Protein 6AEP (pdb70)

B-factor: mean 38.59, std 8.54, range [22.47, 67.94]

Foldseek 3Di:
DDPDKDFQDQVDDADPCLQVVLVVVVFHAPDDQDPVLVRVLSVVRNVVGDIDGSSVSSNVSRVVLQVVCVVVVRHDDDD/DDFDKDFFDQVDDQDPVLQVVLVVVVFHDPDDQDPVLVNVLRVVRNVVRDIDGSSVSSNVSRVSVRVVVVPD

Solvent-accessible surface area: 8320 Å² total; per-residue (Å²): 118,60,127,41,127,16,46,6,61,44,78,2,117,28,54,122,76,13,57,147,39,0,57,150,69,61,4,77,16,157,70,86,32,20,87,32,9,34,11,1,10,2,4,83,18,52,52,68,41,113,73,44,70,32,89,67,0,3,45,44,0,0,118,12,4,73,80,15,7,78,107,66,58,22,69,9,95,172,109,169,58,121,36,134,30,48,10,76,103,80,1,119,24,35,120,59,9,73,147,24,0,64,128,60,62,4,86,13,170,114,81,31,69,86,111,40,14,58,10,3,10,42,12,21,79,58,72,44,110,69,44,75,18,87,71,0,2,46,35,0,0,48,17,6,37,20,28,58,47,6,126

Structure (mmCIF, N/CA/C/O backbone):
data_6AEP
#
_entry.id   6AEP
#
_cell.length_a   57.282
_cell.length_b   93.526
_cell.length_c   68.902
_cell.angle_alpha   90.00
_cell.angle_beta   90.00
_cell.angle_gamma   90.00
#
_symmetry.space_group_name_H-M   'C 2 2 21'
#
loop_
_entity.id
_entity.type
_entity.pdbx_description
1 polymer 'Primosomal protein 1'
2 water water
#
loop_
_atom_site.group_PDB
_atom_site.id
_atom_site.type_symbol
_atom_site.label_atom_id
_atom_site.label_alt_id
_atom_site.label_comp_id
_atom_site.label_asym_id
_atom_site.label_entity_id
_atom_site.label_seq_id
_atom_site.pdbx_PDB_ins_code
_atom_site.Cartn_x
_atom_site.Cartn_y
_atom_site.Cartn_z
_atom_site.occupancy
_atom_site.B_iso_or_equiv
_atom_site.auth_seq_id
_atom_site.auth_comp_id
_atom_site.auth_asym_id
_atom_site.auth_atom_id
_atom_site.pdbx_PDB_model_num
ATOM 1 N N . ILE A 1 1 ? -12.976 -8.677 -13.361 1.00 46.65 84 ILE A N 1
ATOM 2 C CA . ILE A 1 1 ? -14.311 -8.762 -12.781 1.00 43.02 84 ILE A CA 1
ATOM 3 C C . ILE A 1 1 ? -15.240 -7.779 -13.472 1.00 44.36 84 ILE A C 1
ATOM 4 O O . ILE A 1 1 ? -14.913 -6.596 -13.586 1.00 44.99 84 ILE A O 1
ATOM 9 N N . PRO A 1 2 ? -16.399 -8.252 -13.927 1.00 42.35 85 PRO A N 1
ATOM 10 C CA . PRO A 1 2 ? -17.324 -7.366 -14.649 1.00 47.53 85 PRO A CA 1
ATOM 11 C C . PRO A 1 2 ? -17.936 -6.300 -13.747 1.00 42.09 85 PRO A C 1
ATOM 12 O O . PRO A 1 2 ? -18.054 -6.457 -12.530 1.00 41.26 85 PRO A O 1
ATOM 16 N N . CYS A 1 3 ? -18.343 -5.193 -14.375 1.00 40.69 86 CYS A N 1
ATOM 17 C CA . CYS A 1 3 ? -19.048 -4.146 -13.652 1.00 42.14 86 CYS A CA 1
ATOM 18 C C . CYS A 1 3 ? -20.517 -4.530 -13.469 1.00 37.69 86 CYS A C 1
ATOM 19 O O . CYS A 1 3 ? -21.066 -5.342 -14.215 1.00 44.03 86 CYS A O 1
ATOM 22 N N . GLY A 1 4 ? -21.155 -3.933 -12.462 1.00 42.30 87 GLY A N 1
ATOM 23 C CA . GLY A 1 4 ? -22.579 -4.179 -12.253 1.00 43.58 87 GLY A CA 1
ATOM 24 C C . GLY A 1 4 ? -22.910 -5.633 -11.913 1.00 49.14 87 GLY A C 1
ATOM 25 O O . GLY A 1 4 ? -22.105 -6.377 -11.340 1.00 47.36 87 GLY A O 1
ATOM 26 N N . LYS A 1 5 ? -24.136 -6.030 -12.260 1.00 46.40 88 LYS A N 1
ATOM 27 C CA . LYS A 1 5 ? -24.564 -7.408 -12.061 1.00 45.29 88 LYS A CA 1
ATOM 28 C C . LYS A 1 5 ? -24.103 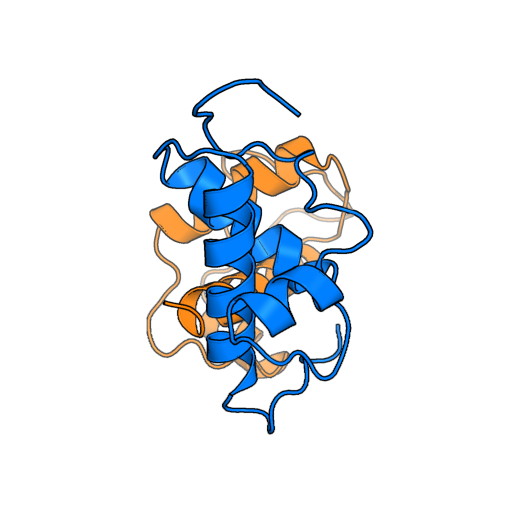-8.274 -13.227 1.00 43.39 88 LYS A C 1
ATOM 29 O O . LYS A 1 5 ? -24.205 -7.879 -14.394 1.00 43.00 88 LYS A O 1
ATOM 35 N N . PHE A 1 6 ? -23.591 -9.466 -12.911 1.00 42.59 89 PHE A N 1
ATOM 36 C CA . PHE A 1 6 ? -23.129 -10.374 -13.950 1.00 37.85 89 PHE A CA 1
ATOM 37 C C . PHE A 1 6 ? -23.446 -11.811 -13.563 1.00 34.91 89 PHE A C 1
ATOM 38 O O . PHE A 1 6 ? -23.554 -12.145 -12.379 1.00 37.18 89 PHE A O 1
ATOM 46 N N . ALA A 1 7 ? -23.601 -12.653 -14.582 1.00 37.05 90 ALA A N 1
ATOM 47 C CA . ALA A 1 7 ? -23.781 -14.085 -14.376 1.00 36.48 90 ALA A CA 1
ATOM 48 C C . ALA A 1 7 ? -22.454 -14.749 -14.023 1.00 32.74 90 ALA A C 1
ATOM 49 O O . ALA A 1 7 ? -21.388 -14.369 -14.519 1.00 35.59 90 ALA A O 1
ATOM 51 N N . MET A 1 8 ? -22.532 -15.765 -13.166 1.00 36.52 91 MET A N 1
ATOM 52 C CA . MET A 1 8 ? -21.336 -16.481 -12.743 1.00 34.95 91 MET A CA 1
ATOM 53 C C . MET A 1 8 ? -20.655 -17.131 -13.942 1.00 33.90 91 MET A C 1
ATOM 54 O O . MET A 1 8 ? -21.317 -17.653 -14.843 1.00 35.93 91 MET A O 1
ATOM 59 N N . TYR A 1 9 ? -19.326 -17.100 -13.953 1.00 32.23 92 TYR A N 1
ATOM 60 C CA . TYR A 1 9 ? -18.535 -17.622 -15.064 1.00 31.40 92 TYR A CA 1
ATOM 61 C C . TYR A 1 9 ? -17.343 -18.393 -14.509 1.00 34.78 92 TYR A C 1
ATOM 62 O O . TYR A 1 9 ? -16.906 -18.137 -13.376 1.00 33.56 92 TYR A O 1
ATOM 71 N N . PRO A 1 10 ? -16.812 -19.356 -15.275 1.00 33.44 93 PRO A N 1
ATOM 72 C CA . PRO A 1 10 ? -15.840 -20.305 -14.700 1.00 29.38 93 PRO A CA 1
ATOM 73 C C . PRO A 1 10 ? -14.572 -19.669 -14.160 1.00 36.47 93 PRO A C 1
ATOM 74 O O . PRO A 1 10 ? -13.995 -20.197 -13.202 1.00 34.04 93 PRO A O 1
ATOM 78 N N . ALA A 1 11 ? -14.115 -18.551 -14.724 1.00 35.69 94 ALA A N 1
ATOM 79 C CA . ALA A 1 11 ? -12.873 -17.948 -14.248 1.00 37.68 94 ALA A CA 1
ATOM 80 C C . ALA A 1 11 ? -13.060 -17.037 -13.035 1.00 39.41 94 ALA A C 1
ATOM 81 O O . ALA A 1 11 ? -12.069 -16.473 -12.555 1.00 36.25 94 ALA A O 1
ATOM 83 N N . TRP A 1 12 ? -14.284 -16.888 -12.524 1.00 34.35 95 TRP A N 1
ATOM 84 C CA . TRP A 1 12 ? -14.546 -15.936 -11.452 1.00 32.16 95 TRP A CA 1
ATOM 85 C C . TRP A 1 12 ? -13.815 -16.342 -10.180 1.00 35.82 95 TRP A C 1
ATOM 86 O O . TRP A 1 12 ? -13.668 -17.525 -9.871 1.00 29.68 95 TRP A O 1
ATOM 97 N N . GLN A 1 13 ? -13.369 -15.342 -9.424 1.00 34.32 96 GLN A N 1
ATOM 98 C CA . GLN A 1 13 ? -12.718 -15.611 -8.164 1.00 31.25 96 GLN A CA 1
ATOM 99 C C . GLN A 1 13 ? -13.142 -14.524 -7.199 1.00 36.22 96 GLN A C 1
ATOM 100 O O . GLN A 1 13 ? -13.280 -13.355 -7.601 1.00 33.85 96 GLN A O 1
ATOM 106 N N . PRO A 1 14 ? -13.351 -14.854 -5.932 1.00 31.50 97 PRO A N 1
ATOM 107 C CA . PRO A 1 14 ? -13.530 -13.808 -4.923 1.00 32.17 97 PRO A CA 1
ATOM 108 C C . PRO A 1 14 ? -12.251 -12.991 -4.758 1.00 35.69 97 PRO A C 1
ATOM 109 O O . PRO A 1 14 ? -11.198 -13.306 -5.316 1.00 32.87 97 PRO A O 1
ATOM 113 N N . ASP A 1 15 ? -12.359 -11.909 -3.984 1.00 34.43 98 ASP A N 1
ATOM 114 C CA . ASP A 1 15 ? -11.222 -11.028 -3.752 1.00 38.14 98 ASP A CA 1
ATOM 115 C C . ASP A 1 15 ? -10.150 -11.708 -2.902 1.00 41.24 98 ASP A C 1
ATOM 116 O O . ASP A 1 15 ? -10.423 -12.622 -2.114 1.00 33.57 98 ASP A O 1
ATOM 121 N N . ALA A 1 16 ? -8.917 -11.204 -3.030 1.00 37.45 99 ALA A N 1
ATOM 122 C CA . ALA A 1 16 ? -7.806 -11.757 -2.257 1.00 42.51 99 ALA A CA 1
ATOM 123 C C . ALA A 1 16 ? -8.050 -11.668 -0.751 1.00 41.84 99 ALA A C 1
ATOM 124 O O . ALA A 1 16 ? -7.543 -12.504 0.009 1.00 40.97 99 ALA A O 1
ATOM 126 N N . ASP A 1 17 ? -8.821 -10.679 -0.295 1.00 40.53 100 ASP A N 1
ATOM 127 C CA . ASP A 1 17 ? -9.106 -10.526 1.128 1.00 38.65 100 ASP A CA 1
ATOM 128 C C . ASP A 1 17 ? -10.455 -11.123 1.515 1.00 37.94 100 ASP A C 1
ATOM 129 O O . ASP A 1 17 ? -11.062 -10.697 2.502 1.00 37.81 100 ASP A O 1
ATOM 134 N N . PHE A 1 18 ? -10.914 -12.131 0.768 1.00 36.67 101 PHE A N 1
ATOM 135 C CA . PHE A 1 18 ? -12.267 -12.650 0.940 1.00 34.01 101 PHE A CA 1
ATOM 136 C C . PHE A 1 18 ? -12.532 -13.073 2.381 1.00 32.99 101 PHE A C 1
ATOM 137 O O . PHE A 1 18 ? -13.592 -12.773 2.941 1.00 34.55 101 PHE A O 1
ATOM 145 N N . GLN A 1 19 ? -11.581 -13.768 3.005 1.00 29.41 102 GLN A N 1
ATOM 146 C CA . GLN A 1 19 ? -11.838 -14.295 4.345 1.00 32.46 102 GLN A CA 1
ATOM 147 C C . GLN A 1 19 ? -12.114 -13.172 5.352 1.00 33.85 102 GLN A C 1
ATOM 148 O O . GLN A 1 19 ? -12.990 -13.298 6.216 1.00 34.26 102 GLN A O 1
ATOM 154 N N . ARG A 1 20 ? -11.392 -12.066 5.245 1.00 34.91 103 ARG A N 1
ATOM 155 C CA . ARG A 1 20 ? -11.687 -10.884 6.052 1.00 38.82 103 ARG A CA 1
ATOM 156 C C . ARG A 1 20 ? -13.083 -10.338 5.844 1.00 35.16 103 ARG A C 1
ATOM 157 O O . ARG A 1 20 ? -13.829 -10.044 6.789 1.00 35.95 103 ARG A O 1
ATOM 165 N N . GLN A 1 21 ? -13.373 -10.105 4.568 1.00 35.44 104 GLN A N 1
ATOM 166 C CA . GLN A 1 21 ? -14.662 -9.557 4.184 1.00 40.47 104 GLN A CA 1
ATOM 167 C C . GLN A 1 21 ? -15.786 -10.446 4.678 1.00 35.45 104 GLN A C 1
ATOM 168 O O . GLN A 1 21 ? -16.779 -9.963 5.236 1.00 38.17 104 GLN A O 1
ATOM 174 N N . ALA A 1 22 ? -15.621 -11.760 4.517 1.00 32.95 105 ALA A N 1
ATOM 175 C CA . ALA A 1 22 ? -16.626 -12.707 4.981 1.00 32.08 105 ALA A CA 1
ATOM 176 C C . ALA A 1 22 ? -16.859 -12.571 6.478 1.00 35.90 105 ALA A C 1
ATOM 177 O O . ALA A 1 22 ? -18.004 -12.610 6.948 1.00 34.64 105 ALA A O 1
ATOM 179 N N . ALA A 1 23 ? -15.784 -12.414 7.247 1.00 31.71 106 ALA A N 1
ATOM 180 C CA . ALA A 1 23 ? -15.948 -12.233 8.681 1.00 32.19 106 ALA A CA 1
ATOM 181 C C . ALA A 1 23 ? -16.730 -10.963 8.988 1.00 35.35 106 ALA A C 1
ATOM 182 O O . ALA A 1 23 ? -17.558 -10.947 9.904 1.00 34.43 106 ALA A O 1
ATOM 184 N N . LEU A 1 24 ? -16.518 -9.902 8.210 1.00 36.34 107 LEU A N 1
ATOM 185 C CA . LEU A 1 24 ? -17.247 -8.668 8.483 1.00 40.16 107 LEU A CA 1
ATOM 186 C C . LEU A 1 24 ? -18.694 -8.740 8.011 1.00 42.68 107 LEU A C 1
ATOM 187 O O . LEU A 1 24 ? -19.533 -7.981 8.509 1.00 46.56 107 LEU A O 1
ATOM 192 N N . TRP A 1 25 ? -19.012 -9.662 7.103 1.00 39.00 108 TRP A N 1
ATOM 193 C CA . TRP A 1 25 ? -20.391 -10.040 6.814 1.00 40.22 108 TRP A CA 1
ATOM 194 C C . TRP A 1 25 ? -20.951 -11.044 7.824 1.00 44.49 108 TRP A C 1
ATOM 195 O O . TRP A 1 25 ? -22.056 -11.561 7.623 1.00 47.13 108 TRP A O 1
ATOM 206 N N . GLY A 1 26 ? -20.210 -11.347 8.890 1.00 40.24 109 GLY A N 1
ATOM 207 C CA . GLY A 1 26 ? -20.678 -12.267 9.907 1.00 40.38 109 GLY A CA 1
ATOM 208 C C . GLY A 1 26 ? -20.424 -13.735 9.648 1.00 38.17 109 GLY A C 1
ATOM 209 O O . GLY A 1 26 ? -21.054 -14.575 10.300 1.00 42.49 109 GLY A O 1
ATOM 210 N N . VAL A 1 27 ? -19.531 -14.084 8.721 1.00 37.13 110 VAL A N 1
ATOM 211 C CA . VAL A 1 27 ? -19.244 -15.476 8.401 1.00 35.20 110 VAL A CA 1
ATOM 212 C C . VAL A 1 27 ? -17.806 -15.789 8.799 1.00 31.09 110 VAL A C 1
ATOM 213 O O . VAL A 1 27 ? -16.855 -15.344 8.143 1.00 31.91 110 VAL A O 1
ATOM 217 N N . ALA A 1 28 ? -17.640 -16.556 9.875 1.00 33.71 111 ALA A N 1
ATOM 218 C CA . ALA A 1 28 ? -16.332 -17.098 10.202 1.00 29.81 111 ALA A CA 1
ATOM 219 C C . ALA A 1 28 ? -15.976 -18.230 9.253 1.00 34.77 111 ALA A C 1
ATOM 220 O O . ALA A 1 28 ? -16.830 -19.032 8.869 1.00 34.21 111 ALA A O 1
ATOM 222 N N . LEU A 1 29 ? -14.700 -18.301 8.889 1.00 31.33 112 LEU A N 1
ATOM 223 C CA . LEU A 1 29 ? -14.178 -19.369 8.043 1.00 33.18 112 LEU A CA 1
ATOM 224 C C . LEU A 1 29 ? -12.888 -19.853 8.680 1.00 33.46 112 LEU A C 1
ATOM 225 O O . LEU A 1 29 ? -11.912 -19.097 8.750 1.00 31.90 112 LEU A O 1
ATOM 230 N N . ARG A 1 30 ? -12.886 -21.101 9.160 1.00 30.12 113 ARG A N 1
ATOM 231 C CA . ARG A 1 30 ? -11.710 -21.615 9.857 1.00 31.00 113 ARG A CA 1
ATOM 232 C C . ARG A 1 30 ? -10.517 -21.750 8.924 1.00 33.41 113 ARG A C 1
ATOM 233 O O . ARG A 1 30 ? -9.371 -21.613 9.365 1.00 31.72 113 ARG A O 1
ATOM 241 N N . GLU A 1 31 ? -10.768 -21.997 7.644 1.00 32.20 114 GLU A N 1
ATOM 242 C CA . GLU A 1 31 ? -9.760 -22.174 6.612 1.00 31.41 114 GLU A CA 1
ATOM 243 C C . GLU A 1 31 ? -10.225 -21.436 5.369 1.00 32.35 114 GLU A C 1
ATOM 244 O O . GLU A 1 31 ? -11.425 -21.199 5.200 1.00 31.33 114 GLU A O 1
ATOM 250 N N . PRO A 1 32 ? -9.301 -21.057 4.485 1.00 34.10 115 PRO A N 1
ATOM 251 C CA . PRO A 1 32 ? -9.701 -20.451 3.205 1.00 32.94 115 PRO A CA 1
ATOM 252 C C . PRO A 1 32 ? -10.596 -21.375 2.395 1.00 31.63 115 PRO A C 1
ATOM 253 O O . PRO A 1 32 ? -10.537 -22.598 2.516 1.00 31.49 115 PRO A O 1
ATOM 257 N N . VAL A 1 33 ? -11.428 -20.770 1.545 1.00 32.83 116 VAL A N 1
ATOM 258 C CA . VAL A 1 33 ? -12.239 -21.552 0.620 1.00 27.97 116 VAL A CA 1
ATOM 259 C C . VAL A 1 33 ? -11.329 -22.468 -0.176 1.00 30.47 116 VAL A C 1
ATOM 260 O O . VAL A 1 33 ? -10.261 -22.047 -0.631 1.00 31.90 116 VAL A O 1
ATOM 264 N N . THR A 1 34 ? -11.727 -23.733 -0.328 1.00 28.14 117 THR A N 1
ATOM 265 C CA . THR A 1 34 ? -10.899 -24.645 -1.099 1.00 29.18 117 THR A CA 1
ATOM 266 C C . THR A 1 34 ? -11.210 -24.519 -2.587 1.00 29.55 117 THR A C 1
ATOM 267 O O . THR A 1 34 ? -12.233 -23.964 -2.992 1.00 29.97 117 THR A O 1
ATOM 271 N N . ALA A 1 35 ? -10.333 -25.099 -3.410 1.00 33.52 118 ALA A N 1
ATOM 272 C CA . ALA A 1 35 ? -10.587 -25.101 -4.847 1.00 34.87 118 ALA A CA 1
ATOM 273 C C . ALA A 1 35 ? -11.827 -25.924 -5.186 1.00 33.95 118 ALA A C 1
ATOM 274 O O . ALA A 1 35 ? -12.603 -25.546 -6.071 1.00 32.12 118 ALA A O 1
ATOM 276 N N . GLU A 1 36 ? -12.035 -27.049 -4.486 1.00 29.53 119 GLU A N 1
ATOM 277 C CA . GLU A 1 36 ? -13.249 -27.842 -4.684 1.00 30.09 119 GLU A CA 1
ATOM 278 C C . GLU A 1 36 ? -14.502 -27.052 -4.333 1.00 29.55 119 GLU A C 1
ATOM 279 O O . GLU A 1 36 ? -15.527 -27.163 -5.016 1.00 28.88 119 GLU A O 1
ATOM 285 N N . GLU A 1 37 ? -14.461 -26.308 -3.225 1.00 28.50 120 GLU A N 1
ATOM 286 C CA . GLU A 1 37 ? -15.630 -25.542 -2.811 1.00 26.89 120 GLU A CA 1
ATOM 287 C C . GLU A 1 37 ? -15.947 -24.434 -3.807 1.00 27.56 120 GLU A C 1
ATOM 288 O O . GLU A 1 37 ? -17.112 -24.216 -4.149 1.00 28.63 120 GLU A O 1
ATOM 294 N N . LEU A 1 38 ? -14.926 -23.704 -4.255 1.00 27.61 121 LEU A N 1
ATOM 295 C CA . LEU A 1 38 ? -15.150 -22.663 -5.259 1.00 27.54 121 LEU A CA 1
ATOM 296 C C . LEU A 1 38 ? -15.731 -23.244 -6.545 1.00 27.12 121 LEU A C 1
ATOM 297 O O . LEU A 1 38 ? -16.667 -22.678 -7.121 1.00 28.39 121 LEU A O 1
ATOM 302 N N . ALA A 1 39 ? -15.201 -24.382 -7.010 1.00 26.81 122 ALA A N 1
ATOM 303 C CA . ALA A 1 39 ? -15.669 -24.952 -8.270 1.00 26.61 122 ALA A CA 1
ATOM 304 C C . ALA A 1 39 ? -17.106 -25.445 -8.165 1.00 26.58 122 ALA A C 1
ATOM 305 O O . ALA A 1 39 ? -17.865 -25.379 -9.139 1.00 23.60 122 ALA A O 1
ATOM 307 N N . ALA A 1 40 ? -17.495 -25.984 -7.006 1.00 25.44 123 ALA A N 1
ATOM 308 C CA . ALA A 1 40 ? -18.875 -26.430 -6.860 1.00 25.14 123 ALA A CA 1
ATOM 309 C C . ALA A 1 40 ? -19.820 -25.240 -6.887 1.00 29.09 123 ALA A C 1
ATOM 310 O O . ALA A 1 40 ? -20.881 -25.290 -7.522 1.00 28.48 123 ALA A O 1
ATOM 312 N N . PHE A 1 41 ? -19.442 -24.164 -6.191 1.00 28.15 124 PHE A N 1
ATOM 313 C CA . PHE A 1 41 ? -20.226 -22.932 -6.173 1.00 26.74 124 PHE A CA 1
ATOM 314 C C . PHE A 1 41 ? -20.376 -22.341 -7.571 1.00 28.05 124 PHE A C 1
ATOM 315 O O . PHE A 1 41 ? -21.485 -21.999 -7.994 1.00 28.41 124 PHE A O 1
ATOM 323 N N . ILE A 1 42 ? -19.261 -22.185 -8.287 1.00 27.24 125 ILE A N 1
ATOM 324 C CA . ILE A 1 42 ? -19.293 -21.580 -9.619 1.00 28.45 125 ILE A CA 1
ATOM 325 C C . ILE A 1 42 ? -20.106 -22.441 -10.575 1.00 30.11 125 ILE A C 1
ATOM 326 O O . ILE A 1 42 ? -20.947 -21.939 -11.331 1.00 30.37 125 ILE A O 1
ATOM 331 N N . ALA A 1 43 ? -19.849 -23.754 -10.576 1.00 28.91 126 ALA A N 1
ATOM 332 C CA . ALA A 1 43 ? -20.599 -24.642 -11.462 1.00 26.07 126 ALA A CA 1
ATOM 333 C C . ALA A 1 43 ? -22.095 -24.500 -11.220 1.00 31.85 126 ALA A C 1
ATOM 334 O O . ALA A 1 43 ? -22.884 -24.386 -12.167 1.00 30.08 126 ALA A O 1
ATOM 336 N N . TYR A 1 44 ? -22.498 -24.496 -9.946 1.00 29.19 127 TYR A N 1
ATOM 337 C CA . TYR A 1 44 ? -23.914 -24.399 -9.605 1.00 30.90 127 TYR A CA 1
ATOM 338 C C . TYR A 1 44 ? -24.511 -23.081 -10.090 1.00 34.16 127 TYR A C 1
ATOM 339 O O . TYR A 1 44 ? -25.572 -23.064 -10.729 1.00 33.28 127 TYR A O 1
ATOM 348 N N . TRP A 1 45 ? -23.847 -21.959 -9.789 1.00 31.64 128 TRP A N 1
ATOM 349 C CA . TRP A 1 45 ? -24.430 -20.664 -10.138 1.00 34.31 128 TRP A CA 1
ATOM 350 C C . TRP A 1 45 ? -24.224 -20.305 -11.604 1.00 36.29 128 TRP A C 1
ATOM 351 O O . TRP A 1 45 ? -25.040 -19.562 -12.169 1.00 41.41 128 TRP A O 1
ATOM 362 N N . GLN A 1 46 ? -23.158 -20.796 -12.245 1.00 34.45 129 GLN A N 1
ATOM 363 C CA . GLN A 1 46 ? -23.034 -20.576 -13.686 1.00 33.86 129 GLN A CA 1
ATOM 364 C C . GLN A 1 46 ? -24.203 -21.211 -14.423 1.00 38.78 129 GLN A C 1
ATOM 365 O O . GLN A 1 46 ? -24.653 -20.689 -15.450 1.00 34.52 129 GLN A O 1
ATOM 371 N N . ALA A 1 47 ? -24.730 -22.317 -13.889 1.00 35.56 130 ALA A N 1
ATOM 372 C CA . ALA A 1 47 ? -25.884 -22.989 -14.477 1.00 38.78 130 ALA A CA 1
ATOM 373 C C . ALA A 1 47 ? -27.196 -22.357 -14.040 1.00 42.04 130 ALA A C 1
ATOM 374 O O . ALA A 1 47 ? -28.177 -22.398 -14.788 1.00 42.98 130 ALA A O 1
ATOM 376 N N . GLU A 1 48 ? -27.240 -21.774 -12.841 1.00 38.78 131 GLU A N 1
ATOM 377 C CA . GLU A 1 48 ? -28.466 -21.122 -12.397 1.00 44.47 131 GLU A CA 1
ATOM 378 C C . GLU A 1 48 ? -28.773 -19.886 -13.233 1.00 43.48 131 GLU A C 1
ATOM 379 O O . GLU A 1 48 ? -29.944 -19.545 -13.428 1.00 50.49 131 GLU A O 1
ATOM 385 N N . GLY A 1 49 ? -27.745 -19.213 -13.743 1.00 40.84 132 GLY A N 1
ATOM 386 C CA . GLY A 1 49 ? -27.930 -18.099 -14.647 1.00 41.86 132 GLY A CA 1
ATOM 387 C C . GLY A 1 49 ? -28.264 -16.764 -14.007 1.00 43.48 132 GLY A C 1
ATOM 388 O O . GLY A 1 49 ? -28.167 -15.734 -14.687 1.00 43.83 132 GLY A O 1
ATOM 389 N N . LYS A 1 50 ? -28.661 -16.737 -12.733 1.00 47.60 133 LYS A N 1
ATOM 390 C CA . LYS A 1 50 ? -29.000 -15.472 -12.090 1.00 45.13 133 LYS A CA 1
ATOM 391 C C . LYS A 1 50 ? -27.787 -14.549 -12.059 1.00 44.40 133 LYS A C 1
ATOM 392 O O . LYS A 1 50 ? -26.638 -14.990 -12.118 1.00 38.95 133 LYS A O 1
ATOM 398 N N . VAL A 1 51 ? -28.043 -13.247 -11.993 1.00 42.51 134 VAL A N 1
ATOM 399 C CA . VAL A 1 51 ? -26.970 -12.261 -11.991 1.00 43.09 134 VAL A CA 1
ATOM 400 C C . VAL A 1 51 ? -26.959 -11.541 -10.650 1.00 41.83 134 VAL A C 1
ATOM 401 O O . VAL A 1 51 ? -28.009 -11.322 -10.034 1.00 40.63 134 VAL A O 1
ATOM 405 N N . PHE A 1 52 ? -25.757 -11.208 -10.188 1.00 40.80 135 PHE A N 1
ATOM 406 C CA . PHE A 1 52 ? -25.551 -10.490 -8.940 1.00 39.24 135 PHE A CA 1
ATOM 407 C C . PHE A 1 52 ? -24.323 -9.616 -9.101 1.00 42.38 135 PHE A C 1
ATOM 408 O O . PHE A 1 52 ? -23.490 -9.842 -9.985 1.00 35.46 135 PHE A O 1
ATOM 416 N N . HIS A 1 53 ? -24.217 -8.606 -8.236 1.00 44.67 136 HIS A N 1
ATOM 417 C CA . HIS A 1 53 ? -22.975 -7.861 -8.149 1.00 42.81 136 HIS A CA 1
ATOM 418 C C . HIS A 1 53 ? -21.893 -8.744 -7.533 1.00 38.33 136 HIS A C 1
ATOM 419 O O . HIS A 1 53 ? -22.179 -9.728 -6.853 1.00 35.14 136 HIS A O 1
ATOM 426 N N . HIS A 1 54 ? -20.637 -8.368 -7.781 1.00 39.87 137 HIS A N 1
ATOM 427 C CA . HIS A 1 54 ? -19.497 -9.101 -7.235 1.00 36.80 137 HIS A CA 1
ATOM 428 C C . HIS A 1 54 ? -19.588 -9.244 -5.719 1.00 38.52 137 HIS A C 1
ATOM 429 O O . HIS A 1 54 ? -19.320 -10.324 -5.174 1.00 34.20 137 HIS A O 1
ATOM 436 N N . ILE A 1 55 ? -19.997 -8.180 -5.022 1.00 35.13 138 ILE A N 1
ATOM 437 C CA . ILE A 1 55 ? -20.099 -8.246 -3.567 1.00 36.21 138 ILE A CA 1
ATOM 438 C C . ILE A 1 55 ? -21.135 -9.283 -3.157 1.00 34.91 138 ILE A C 1
ATOM 439 O O . ILE A 1 55 ? -20.928 -10.051 -2.209 1.00 36.40 138 ILE A O 1
ATOM 444 N N . GLN A 1 56 ? -22.246 -9.353 -3.893 1.00 36.32 139 GLN A N 1
ATOM 445 C CA . GLN A 1 56 ? -23.294 -10.309 -3.566 1.00 37.45 139 GLN A CA 1
ATOM 446 C C . GLN A 1 56 ? -22.867 -11.735 -3.907 1.00 36.37 139 GLN A C 1
ATOM 447 O O . GLN A 1 56 ? -23.199 -12.671 -3.175 1.00 36.33 139 GLN A O 1
ATOM 453 N N . TRP A 1 57 ? -22.133 -11.927 -5.007 1.00 35.12 140 TRP A N 1
ATOM 454 C CA . TRP A 1 57 ? -21.545 -13.243 -5.256 1.00 32.33 140 TRP A CA 1
ATOM 455 C C . TRP A 1 57 ? -20.658 -13.663 -4.088 1.00 35.32 140 TRP A C 1
ATOM 456 O O . TRP A 1 57 ? -20.718 -14.809 -3.627 1.00 35.91 140 TRP A O 1
ATOM 467 N N . GLN A 1 58 ? -19.828 -12.736 -3.592 1.00 31.84 141 GLN A N 1
ATOM 468 C CA . GLN A 1 58 ? -18.923 -13.067 -2.494 1.00 35.52 141 GLN A CA 1
ATOM 469 C C . GLN A 1 58 ? -19.693 -13.383 -1.219 1.00 32.47 141 GLN A C 1
ATOM 470 O O . GLN A 1 58 ? -19.359 -14.339 -0.513 1.00 34.24 141 GLN A O 1
ATOM 476 N N . GLN A 1 59 ? -20.731 -12.601 -0.913 1.00 33.51 142 GLN A N 1
ATOM 477 C CA . GLN A 1 59 ? -21.566 -12.895 0.247 1.00 36.52 142 GLN A CA 1
ATOM 478 C C . GLN A 1 59 ? -22.239 -14.254 0.121 1.00 37.57 142 GLN A C 1
ATOM 479 O O . GLN A 1 59 ? -22.365 -14.988 1.109 1.00 35.94 142 GLN A O 1
ATOM 485 N N . LYS A 1 60 ? -22.694 -14.601 -1.083 1.00 34.52 143 LYS A N 1
ATOM 486 C CA . LYS A 1 60 ? -23.301 -15.914 -1.278 1.00 33.69 143 LYS A CA 1
ATOM 487 C C . LYS A 1 60 ? -22.276 -17.028 -1.093 1.00 31.64 143 LYS A C 1
ATOM 488 O O . LYS A 1 60 ? -22.568 -18.053 -0.467 1.00 31.07 143 LYS A O 1
ATOM 494 N N . LEU A 1 61 ? -21.071 -16.849 -1.636 1.00 34.04 144 LEU A N 1
ATOM 495 C CA . LEU A 1 61 ? -20.028 -17.852 -1.454 1.00 29.98 144 LEU A CA 1
ATOM 496 C C . LEU A 1 61 ? -19.720 -18.054 0.018 1.00 31.97 144 LEU A C 1
ATOM 497 O O . LE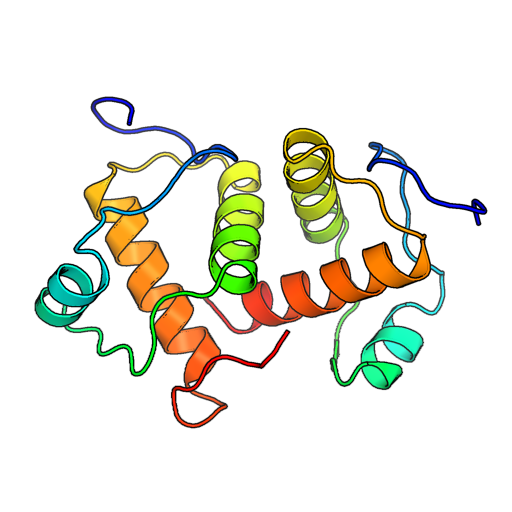U A 1 61 ? -19.594 -19.191 0.489 1.00 32.00 144 LEU A O 1
ATOM 502 N N . ALA A 1 62 ? -19.599 -16.956 0.761 1.00 30.77 145 ALA A N 1
ATOM 503 C CA . ALA A 1 62 ? -19.301 -17.048 2.185 1.00 29.14 145 ALA A CA 1
ATOM 504 C C . ALA A 1 62 ? -20.345 -17.877 2.916 1.00 30.77 145 ALA A C 1
ATOM 505 O O . ALA A 1 62 ? -20.012 -18.813 3.656 1.00 32.53 145 ALA A O 1
ATOM 507 N N . ARG A 1 63 ? -21.624 -17.554 2.726 1.00 34.32 146 ARG A N 1
ATOM 508 C CA . ARG A 1 63 ? -22.639 -18.281 3.477 1.00 35.52 146 ARG A CA 1
ATOM 509 C C . ARG A 1 63 ? -22.823 -19.693 2.949 1.00 37.66 146 ARG A C 1
ATOM 510 O O . ARG A 1 63 ? -23.161 -20.597 3.717 1.00 37.04 146 ARG A O 1
ATOM 518 N N . SER A 1 64 ? -22.557 -19.920 1.661 1.00 32.25 147 SER A N 1
ATOM 519 C CA . SER A 1 64 ? -22.630 -21.279 1.134 1.00 34.31 147 SER A CA 1
ATOM 520 C C . SER A 1 64 ? -21.570 -22.176 1.776 1.00 32.51 147 SER A C 1
ATOM 521 O O . SER A 1 64 ? -21.858 -23.314 2.179 1.00 36.11 147 SER A O 1
ATOM 524 N N . VAL A 1 65 ? -20.337 -21.673 1.893 1.00 28.92 148 VAL A N 1
ATOM 525 C CA . VAL A 1 65 ? -19.250 -22.445 2.489 1.00 33.81 148 VAL A CA 1
ATOM 526 C C . VAL A 1 65 ? -19.479 -22.646 3.984 1.00 33.29 148 VAL A C 1
ATOM 527 O O . VAL A 1 65 ? -19.198 -23.720 4.531 1.00 33.96 148 VAL A O 1
ATOM 531 N N . GLN A 1 66 ? -19.988 -21.625 4.674 1.00 37.39 149 GLN A N 1
ATOM 532 C CA . GLN A 1 66 ? -20.251 -21.791 6.101 1.00 35.39 149 GLN A CA 1
ATOM 533 C C . GLN A 1 66 ? -21.282 -22.889 6.335 1.00 37.95 149 GLN A C 1
ATOM 534 O O . GLN A 1 66 ? -21.108 -23.741 7.208 1.00 38.46 149 GLN A O 1
ATOM 540 N N . ILE A 1 67 ? -22.346 -22.905 5.533 1.00 35.32 150 ILE A N 1
ATOM 541 C CA . ILE A 1 67 ? -23.379 -23.920 5.685 1.00 36.17 150 ILE A CA 1
ATOM 542 C C . ILE A 1 67 ? -22.820 -25.292 5.341 1.00 39.95 150 ILE A C 1
ATOM 543 O O . ILE A 1 67 ? -23.054 -26.278 6.057 1.00 40.24 150 ILE A O 1
ATOM 548 N N . SER A 1 68 ? -22.052 -25.379 4.249 1.00 35.51 151 SER A N 1
ATOM 549 C CA . SER A 1 68 ? -21.561 -26.685 3.816 1.00 38.36 151 SER A CA 1
ATOM 550 C C . SER A 1 68 ? -20.630 -27.298 4.857 1.00 38.10 151 SER A C 1
ATOM 551 O O . SER A 1 68 ? -20.669 -28.509 5.101 1.00 40.40 151 SER A O 1
ATOM 554 N N . ARG A 1 69 ? -19.792 -26.475 5.496 1.00 34.25 152 ARG A N 1
ATOM 555 C CA . ARG A 1 69 ? -18.813 -26.982 6.452 1.00 39.46 152 ARG A CA 1
ATOM 556 C C . ARG A 1 69 ? -19.406 -27.239 7.832 1.00 37.64 152 ARG A C 1
ATOM 557 O O . ARG A 1 69 ? -18.756 -27.892 8.659 1.00 39.41 152 ARG A O 1
ATOM 565 N N . SER A 1 70 ? -20.628 -26.769 8.087 1.00 37.01 153 SER A N 1
ATOM 566 C CA . SER A 1 70 ? -21.139 -26.743 9.453 1.00 41.28 153 SER A CA 1
ATOM 567 C C . SER A 1 70 ? -21.327 -28.146 10.013 1.00 45.56 153 SER A C 1
ATOM 568 O O . SER A 1 70 ? -21.241 -28.340 11.229 1.00 47.17 153 SER A O 1
ATOM 571 N N . SER A 1 71 ? -21.560 -29.132 9.151 1.00 43.76 154 SER A N 1
ATOM 572 C CA . SER A 1 71 ? -21.691 -30.518 9.580 1.00 48.88 154 SER A CA 1
ATOM 573 C C . SER A 1 71 ? -20.352 -31.177 9.871 1.00 46.76 154 SER A C 1
ATOM 574 O O . SER A 1 71 ? -20.333 -32.327 10.318 1.00 47.09 154 SER A O 1
ATOM 577 N N . ASN A 1 72 ? -19.244 -30.485 9.626 1.00 43.07 155 ASN A N 1
ATOM 578 C CA . ASN A 1 72 ? -17.903 -31.029 9.784 1.00 40.90 155 ASN A CA 1
ATOM 579 C C . ASN A 1 72 ? -17.080 -30.144 10.707 1.00 43.91 155 ASN A C 1
ATOM 580 O O . ASN A 1 72 ? -15.884 -29.930 10.490 1.00 41.15 155 ASN A O 1
ATOM 585 N N . GLY A 1 73 ? -17.714 -29.620 11.760 1.00 42.06 156 GLY A N 1
ATOM 586 C CA . GLY A 1 73 ? -17.025 -28.767 12.709 1.00 39.88 156 GLY A CA 1
ATOM 587 C C . GLY A 1 73 ? -16.505 -27.477 12.121 1.00 43.15 156 GLY A C 1
ATOM 588 O O . GLY A 1 73 ? -15.611 -26.852 12.706 1.00 41.74 156 GLY A O 1
ATOM 589 N N . GLY A 1 74 ? -17.055 -27.046 10.986 1.00 38.23 157 GLY A N 1
ATOM 590 C CA . GLY A 1 74 ? -16.538 -25.882 10.295 1.00 35.40 157 GLY A CA 1
ATOM 591 C C . GLY A 1 74 ? -15.284 -26.137 9.497 1.00 36.54 157 GLY A C 1
ATOM 592 O O . GLY A 1 74 ? -14.595 -25.185 9.120 1.00 35.25 157 GLY A O 1
ATOM 593 N N . MET A 1 75 ? -14.956 -27.405 9.223 1.00 37.71 158 MET A N 1
ATOM 594 C CA . MET A 1 75 ? -13.744 -27.628 8.450 1.00 39.31 158 MET A CA 1
ATOM 595 C C . MET A 1 75 ? -14.089 -28.100 7.046 1.00 40.15 158 MET A C 1
ATOM 596 O O . MET A 1 75 ? -15.087 -28.808 6.861 1.00 38.20 158 MET A O 1
ATOM 601 N N . PRO A 1 76 ? -13.310 -27.711 6.038 1.00 34.31 159 PRO A N 1
ATOM 602 C CA . PRO A 1 76 ? -13.530 -28.263 4.703 1.00 40.84 159 PRO A CA 1
ATOM 603 C C . PRO A 1 76 ? -13.217 -29.744 4.711 1.00 49.54 159 PRO A C 1
ATOM 604 O O . PRO A 1 76 ? -12.464 -30.239 5.557 1.00 49.77 159 PRO A O 1
ATOM 608 N N . GLN A 1 77 ? -13.843 -30.458 3.785 1.00 52.55 160 GLN A N 1
ATOM 609 C CA . GLN A 1 77 ? -13.471 -31.837 3.532 1.00 59.07 160 GLN A CA 1
ATOM 610 C C . GLN A 1 77 ? -12.198 -31.864 2.701 1.00 58.77 160 GLN A C 1
ATOM 611 O O . GLN A 1 77 ? -12.034 -31.075 1.764 1.00 61.78 160 GLN A O 1
ATOM 617 N N . ARG A 1 78 ? -11.284 -32.756 3.060 1.00 64.00 161 ARG A N 1
ATOM 618 C CA . ARG A 1 78 ? -10.035 -32.846 2.322 1.00 65.53 161 ARG A CA 1
ATOM 619 C C . ARG A 1 78 ? -10.283 -33.493 0.964 1.00 58.98 161 ARG A C 1
ATOM 620 O O . ARG A 1 78 ? -11.138 -34.373 0.827 1.00 59.17 161 ARG A O 1
ATOM 628 N N . ASP A 1 79 ? -9.553 -33.019 -0.046 1.00 61.56 162 ASP A N 1
ATOM 629 C CA . ASP A 1 79 ? -9.783 -33.391 -1.450 1.00 62.11 162 ASP A CA 1
ATOM 630 C C . ASP A 1 79 ? -9.925 -34.902 -1.665 1.00 59.03 162 ASP A C 1
ATOM 631 O O . ASP A 1 79 ? -10.546 -35.349 -2.635 1.00 60.61 162 ASP A O 1
ATOM 636 N N . ILE B 1 1 ? -18.187 -47.208 -21.347 1.00 59.54 84 ILE B N 1
ATOM 637 C CA . ILE B 1 1 ? -17.266 -46.331 -20.627 1.00 62.25 84 ILE B CA 1
ATOM 638 C C . ILE B 1 1 ? -16.028 -46.066 -21.468 1.00 58.41 84 ILE 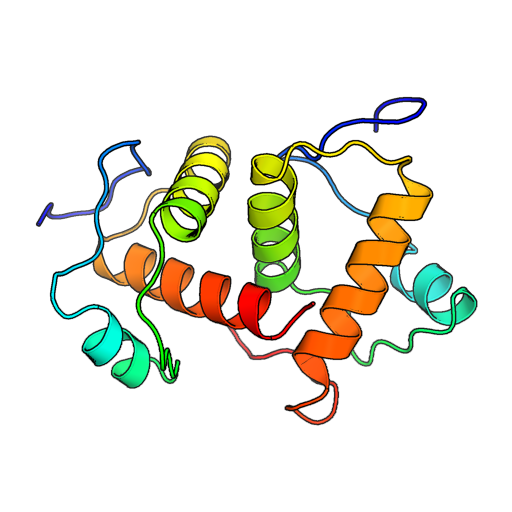B C 1
ATOM 639 O O . ILE B 1 1 ? -15.496 -46.978 -22.105 1.00 57.43 84 ILE B O 1
ATOM 644 N N . PRO B 1 2 ? -15.568 -44.819 -21.476 1.00 57.05 85 PRO B N 1
ATOM 645 C CA . PRO B 1 2 ? -14.333 -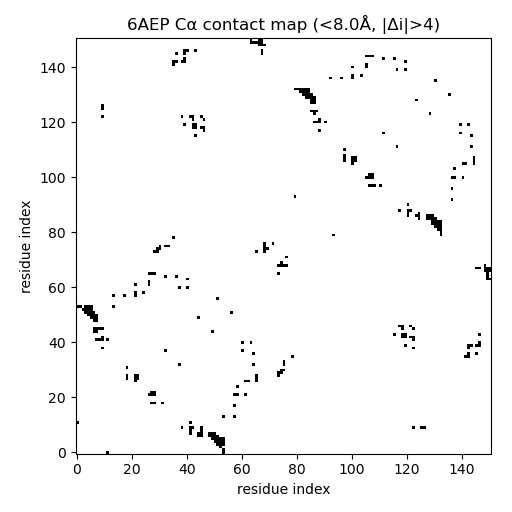44.496 -22.192 1.00 56.13 85 PRO B CA 1
ATOM 646 C C . PRO B 1 2 ? -13.103 -44.818 -21.359 1.00 51.45 85 PRO B C 1
ATOM 647 O O . PRO B 1 2 ? -13.114 -44.756 -20.127 1.00 48.99 85 PRO B O 1
ATOM 651 N N . CYS B 1 3 ? -12.033 -45.166 -22.063 1.00 53.21 86 CYS B N 1
ATOM 652 C CA . CYS B 1 3 ? -10.765 -45.530 -21.454 1.00 49.81 86 CYS B CA 1
ATOM 653 C C . CYS B 1 3 ? -9.786 -44.368 -21.544 1.00 51.11 86 CYS B C 1
ATOM 654 O O . CYS B 1 3 ? -9.926 -43.467 -22.376 1.00 51.78 86 CYS B O 1
ATOM 657 N N . GLY B 1 4 ? -8.785 -44.394 -20.670 1.00 49.84 87 GLY B N 1
ATOM 658 C CA . GLY B 1 4 ? -7.789 -43.345 -20.705 1.00 48.17 87 GLY B CA 1
ATOM 659 C C . GLY B 1 4 ? -8.290 -42.037 -20.104 1.00 47.47 87 GLY B C 1
ATOM 660 O O . GLY B 1 4 ? -9.345 -41.963 -19.468 1.00 46.92 87 GLY B O 1
ATOM 661 N N . LYS B 1 5 ? -7.483 -40.996 -20.296 1.00 43.13 88 LYS B N 1
ATOM 662 C CA . LYS B 1 5 ? -7.841 -39.659 -19.845 1.00 43.19 88 LYS B CA 1
ATOM 663 C C . LYS B 1 5 ? -8.585 -38.935 -20.957 1.00 41.83 88 LYS B C 1
ATOM 664 O O . LYS B 1 5 ? -8.317 -39.141 -22.141 1.00 43.99 88 LYS B O 1
ATOM 670 N N . PHE B 1 6 ? -9.544 -38.102 -20.569 1.00 38.26 89 PHE B N 1
ATOM 671 C CA . PHE B 1 6 ? -10.293 -37.341 -21.551 1.00 35.20 89 PHE B CA 1
ATOM 672 C C . PHE B 1 6 ? -10.750 -36.044 -20.916 1.00 37.94 89 PHE B C 1
ATOM 673 O O . PHE B 1 6 ? -10.823 -35.917 -19.689 1.00 32.47 89 PHE B O 1
ATOM 681 N N . ALA B 1 7 ? -11.033 -35.070 -21.774 1.00 33.55 90 ALA B N 1
ATOM 682 C CA . ALA B 1 7 ? -11.647 -33.838 -21.325 1.00 33.47 90 ALA B CA 1
ATOM 683 C C . ALA B 1 7 ? -13.152 -34.034 -21.197 1.00 28.75 90 ALA B C 1
ATOM 684 O O . ALA B 1 7 ? -13.728 -34.961 -21.755 1.00 28.08 90 ALA B O 1
ATOM 686 N N . MET B 1 8 ? -13.793 -33.133 -20.467 1.00 33.12 91 MET B N 1
ATOM 687 C CA . MET B 1 8 ? -15.229 -33.236 -20.273 1.00 29.79 91 MET B CA 1
ATOM 688 C C . MET B 1 8 ? -15.971 -32.927 -21.571 1.00 31.24 91 MET B C 1
ATOM 689 O O . MET B 1 8 ? -15.534 -32.116 -22.395 1.00 31.87 91 MET B O 1
ATOM 694 N N . TYR B 1 9 ? -17.102 -33.606 -21.761 1.00 30.58 92 TYR B N 1
ATOM 695 C CA . TYR B 1 9 ? -17.859 -33.423 -22.990 1.00 31.45 92 TYR B CA 1
ATOM 696 C C . TYR B 1 9 ? -19.349 -33.459 -22.687 1.00 28.55 92 TYR B C 1
ATOM 697 O O . TYR B 1 9 ? -19.750 -34.071 -21.683 1.00 28.65 92 TYR B O 1
ATOM 706 N N . PRO B 1 10 ? -20.180 -32.773 -23.480 1.00 29.23 93 PRO B N 1
ATOM 707 C CA . PRO B 1 10 ? -21.597 -32.603 -23.104 1.00 27.95 93 PRO B CA 1
ATOM 708 C C . PRO B 1 10 ? -22.351 -33.897 -22.819 1.00 31.71 93 PRO B C 1
ATOM 709 O O . PRO B 1 10 ? -23.205 -33.907 -21.929 1.00 27.21 93 PRO B O 1
ATOM 713 N N . ALA B 1 11 ? -22.076 -34.982 -23.541 1.00 31.07 94 ALA B N 1
ATOM 714 C CA . ALA B 1 11 ? -22.844 -36.210 -23.375 1.00 31.59 94 ALA B CA 1
ATOM 715 C C . ALA B 1 11 ? -22.311 -37.121 -22.275 1.00 31.25 94 ALA B C 1
ATOM 716 O O . ALA B 1 11 ? -22.846 -38.220 -22.111 1.00 28.57 94 ALA B O 1
ATOM 718 N N . TRP B 1 12 ? -21.285 -36.705 -21.534 1.00 29.14 95 TRP B N 1
ATOM 719 C CA . TRP B 1 12 ? -20.702 -37.564 -20.504 1.00 27.65 95 TRP B CA 1
ATOM 720 C C . TRP B 1 12 ? -21.739 -37.975 -19.469 1.00 30.63 95 TRP B C 1
ATOM 721 O O . TRP B 1 12 ? -22.550 -37.163 -19.016 1.00 27.60 95 TRP B O 1
ATOM 732 N N . GLN B 1 13 ? -21.672 -39.246 -19.050 1.00 30.41 96 GLN B N 1
ATOM 733 C CA . GLN B 1 13 ? -22.582 -39.776 -18.062 1.00 31.48 96 GLN B CA 1
ATOM 734 C C . GLN B 1 13 ? -21.779 -40.547 -17.022 1.00 31.33 96 GLN B C 1
ATOM 735 O O . GLN B 1 13 ? -20.884 -41.330 -17.388 1.00 31.19 96 GLN B O 1
ATOM 741 N N . PRO B 1 14 ? -22.049 -40.356 -15.739 1.00 30.90 97 PRO B N 1
ATOM 742 C CA . PRO B 1 14 ? -21.513 -41.282 -14.736 1.00 28.41 97 PRO B CA 1
ATOM 743 C C . PRO B 1 14 ? -22.117 -42.663 -14.927 1.00 34.56 97 PRO B C 1
ATOM 744 O O . PRO B 1 14 ? -23.074 -42.857 -15.680 1.00 34.07 97 PRO B O 1
ATOM 748 N N . ASP B 1 15 ? -21.537 -43.639 -14.229 1.00 37.65 98 ASP B N 1
ATOM 749 C CA . ASP B 1 15 ? -21.988 -45.013 -14.385 1.00 38.70 98 ASP B CA 1
ATOM 750 C C . ASP B 1 15 ? -23.395 -45.194 -13.822 1.00 37.93 98 ASP B C 1
ATOM 751 O O . ASP B 1 15 ? -23.884 -44.398 -13.014 1.00 36.18 98 ASP B O 1
ATOM 756 N N . ALA B 1 16 ? -24.049 -46.282 -14.246 1.00 37.56 99 ALA B N 1
ATOM 757 C CA . ALA B 1 16 ? -25.411 -46.520 -13.786 1.00 40.67 99 ALA B CA 1
ATOM 758 C C . ALA B 1 16 ? -25.473 -46.734 -12.281 1.00 38.35 99 ALA B C 1
ATOM 759 O O . ALA B 1 16 ? -26.534 -46.538 -11.682 1.00 40.92 99 ALA B O 1
ATOM 761 N N . ASP B 1 17 ? -24.361 -47.117 -11.661 1.00 38.19 100 ASP B N 1
ATOM 762 C CA . ASP B 1 17 ? -24.306 -47.387 -10.228 1.00 45.02 100 ASP B CA 1
ATOM 763 C C . ASP B 1 17 ? -23.498 -46.318 -9.504 1.00 45.33 100 ASP B C 1
ATOM 764 O O . ASP B 1 17 ? -22.817 -46.600 -8.512 1.00 41.56 100 ASP B O 1
ATOM 769 N N . PHE B 1 18 ? -23.568 -45.084 -10.013 1.00 43.44 101 PHE B N 1
ATOM 770 C CA . PHE B 1 18 ? -22.762 -43.993 -9.481 1.00 41.49 101 PHE B CA 1
ATOM 771 C C . PHE B 1 18 ? -22.949 -43.834 -7.978 1.00 40.75 101 PHE B C 1
ATOM 772 O O . PHE B 1 18 ? -21.976 -43.629 -7.243 1.00 43.00 101 PHE B O 1
ATOM 780 N N . GLN B 1 19 ? -24.201 -43.881 -7.509 1.00 41.32 102 GLN B N 1
ATOM 781 C CA . GLN B 1 19 ? -24.458 -43.709 -6.082 1.00 45.13 102 GLN B CA 1
ATOM 782 C C . GLN B 1 19 ? -23.674 -44.718 -5.255 1.00 45.12 102 GLN B C 1
ATOM 783 O O . GLN B 1 19 ? -23.158 -44.385 -4.180 1.00 43.14 102 GLN B O 1
ATOM 789 N N . ARG B 1 20 ? -23.579 -45.961 -5.743 1.00 43.33 103 ARG B N 1
ATOM 790 C CA . ARG B 1 20 ? -22.811 -46.987 -5.043 1.00 44.36 103 ARG B CA 1
ATOM 791 C C . ARG B 1 20 ? -21.323 -46.667 -5.071 1.00 45.48 103 ARG B C 1
ATOM 792 O O . ARG B 1 20 ? -20.627 -46.830 -4.064 1.00 39.27 103 ARG B O 1
ATOM 800 N N . GLN B 1 21 ? -20.818 -46.183 -6.209 1.00 38.78 104 GLN B N 1
ATOM 801 C CA . GLN B 1 21 ? -19.414 -45.797 -6.275 1.00 38.75 104 GLN B CA 1
ATOM 802 C C . GLN B 1 21 ? -19.143 -44.548 -5.448 1.00 38.94 104 GLN B C 1
ATOM 803 O O . GLN B 1 21 ? -18.060 -44.417 -4.864 1.00 42.43 104 GLN B O 1
ATOM 809 N N . ALA B 1 22 ? -20.105 -43.621 -5.392 1.00 40.38 105 ALA B N 1
ATOM 810 C CA . ALA B 1 22 ? -19.939 -42.426 -4.570 1.00 38.20 105 ALA B CA 1
ATOM 811 C C . ALA B 1 22 ? -19.730 -42.801 -3.109 1.00 40.51 105 ALA B C 1
ATOM 812 O O . ALA B 1 22 ? -18.862 -42.239 -2.426 1.00 36.33 105 ALA B O 1
ATOM 814 N N . ALA B 1 23 ? -20.520 -43.752 -2.614 1.00 37.96 106 ALA B N 1
ATOM 815 C CA . ALA B 1 23 ? -20.349 -44.192 -1.233 1.00 41.30 106 ALA B CA 1
ATOM 816 C C . ALA B 1 23 ? -18.963 -44.787 -1.023 1.00 39.64 106 ALA B C 1
ATOM 817 O O . ALA B 1 23 ? -18.359 -44.621 0.045 1.00 44.83 106 ALA B O 1
ATOM 819 N N . LEU B 1 24 ? -18.433 -45.464 -2.043 1.00 39.24 107 LEU B N 1
ATOM 820 C CA . LEU B 1 24 ? -17.074 -45.984 -1.967 1.00 39.39 107 LEU B CA 1
ATOM 821 C C . LEU B 1 24 ? -16.067 -44.872 -1.693 1.00 44.85 107 LEU B C 1
ATOM 822 O O . LEU B 1 24 ? -15.138 -45.045 -0.897 1.00 42.24 107 LEU B O 1
ATOM 827 N N . TRP B 1 25 ? -16.241 -43.710 -2.320 1.00 42.25 108 TRP B N 1
ATOM 828 C CA . TRP B 1 25 ? -15.361 -42.582 -2.054 1.00 44.06 108 TRP B CA 1
ATOM 829 C C . TRP B 1 25 ? -15.831 -41.739 -0.876 1.00 44.98 108 TRP B C 1
ATOM 830 O O . TRP B 1 25 ? -15.356 -40.608 -0.702 1.00 44.47 108 TRP B O 1
ATOM 841 N N . GLY B 1 26 ? -16.745 -42.265 -0.060 1.00 44.05 109 GLY B N 1
ATOM 842 C CA . GLY B 1 26 ? -17.175 -41.580 1.142 1.00 43.65 109 GLY B CA 1
ATOM 843 C C . GLY B 1 26 ? -18.245 -40.530 0.951 1.00 44.79 109 GLY B C 1
ATOM 844 O O . GLY B 1 26 ? -18.460 -39.713 1.850 1.00 37.77 109 GLY B O 1
ATOM 845 N N . VAL B 1 27 ? -18.945 -40.540 -0.179 1.00 37.39 110 VAL B N 1
ATOM 846 C CA . VAL B 1 27 ? -19.975 -39.556 -0.479 1.00 39.60 110 VAL B CA 1
ATOM 847 C C . VAL B 1 27 ? -21.330 -40.252 -0.454 1.00 39.02 110 VAL B C 1
ATOM 848 O O . VAL B 1 27 ? -21.562 -41.194 -1.216 1.00 37.91 110 VAL B O 1
ATOM 852 N N . ALA B 1 28 ? -22.240 -39.760 0.388 1.00 43.44 111 ALA B N 1
ATOM 853 C CA . ALA B 1 28 ? -23.564 -40.360 0.558 1.00 43.16 111 ALA B CA 1
ATOM 854 C C . ALA B 1 28 ? -24.580 -39.529 -0.213 1.00 46.18 111 ALA B C 1
ATOM 855 O O . ALA B 1 28 ? -24.980 -38.450 0.233 1.00 48.50 111 ALA B O 1
ATOM 857 N N . LEU B 1 29 ? -25.004 -40.032 -1.369 1.00 47.16 112 LEU B N 1
ATOM 858 C CA . LEU B 1 29 ? -25.982 -39.353 -2.216 1.00 49.71 112 LEU B CA 1
ATOM 859 C C . LEU B 1 29 ? -27.308 -40.093 -2.065 1.00 49.90 112 LEU B C 1
ATOM 860 O O . LEU B 1 29 ? -27.570 -41.082 -2.755 1.00 51.27 112 LEU B O 1
ATOM 865 N N . ARG B 1 30 ? -28.155 -39.595 -1.163 1.00 48.27 113 ARG B N 1
ATOM 866 C CA . ARG B 1 30 ? -29.390 -40.305 -0.849 1.00 51.86 113 ARG B CA 1
ATOM 867 C C . ARG B 1 30 ? -30.409 -40.208 -1.979 1.00 51.45 113 ARG B C 1
ATOM 868 O O . ARG B 1 30 ? -31.273 -41.083 -2.097 1.00 50.05 113 ARG B O 1
ATOM 876 N N . GLU B 1 31 ? -30.327 -39.174 -2.825 1.00 48.19 114 GLU B N 1
ATOM 877 C CA . GLU 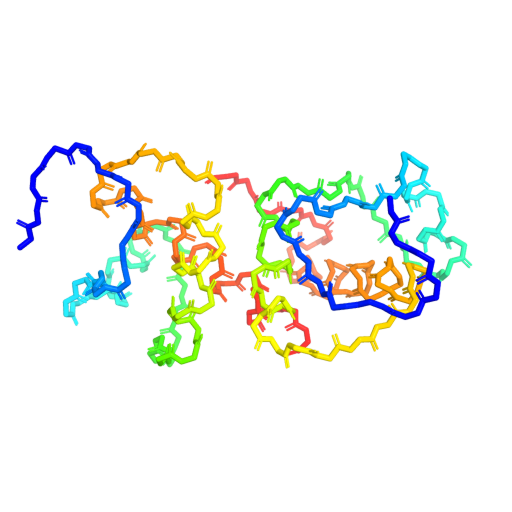B 1 31 ? -31.142 -39.077 -4.031 1.00 46.29 114 GLU B CA 1
ATOM 878 C C . GLU B 1 31 ? -30.237 -38.939 -5.254 1.00 43.81 114 GLU B C 1
ATOM 879 O O . GLU B 1 31 ? -29.160 -38.341 -5.161 1.00 43.64 114 GLU B O 1
ATOM 885 N N . PRO B 1 32 ? -30.635 -39.481 -6.407 1.00 45.35 115 PRO B N 1
ATOM 886 C CA . PRO B 1 32 ? -29.715 -39.540 -7.553 1.00 43.89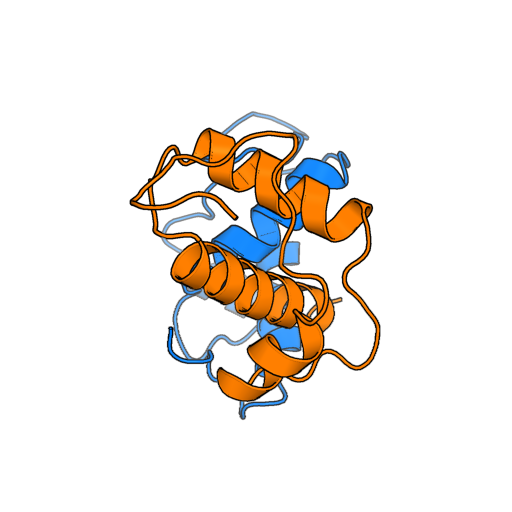 115 PRO B CA 1
ATOM 887 C C . PRO B 1 32 ? -29.337 -38.157 -8.054 1.00 31.83 115 PRO B C 1
ATOM 888 O O . PRO B 1 32 ? -30.048 -37.175 -7.840 1.00 33.73 115 PRO B O 1
ATOM 892 N N . VAL B 1 33 ? -28.198 -38.103 -8.753 1.00 33.43 116 VAL B N 1
ATOM 893 C CA . VAL B 1 33 ? -27.770 -36.858 -9.400 1.00 32.31 116 VAL B CA 1
ATOM 894 C C . VAL B 1 33 ? -28.771 -36.473 -10.478 1.00 33.54 116 VAL B C 1
ATOM 895 O O . VAL B 1 33 ? -29.089 -37.273 -11.367 1.00 32.67 116 VAL B O 1
ATOM 899 N N . THR B 1 34 ? -29.238 -35.225 -10.438 1.00 30.05 117 THR B N 1
ATOM 900 C CA . THR B 1 34 ? -30.207 -34.784 -11.423 1.00 29.02 117 THR B CA 1
ATOM 901 C C . THR B 1 34 ? -29.499 -34.342 -12.699 1.00 28.14 117 THR B C 1
ATOM 902 O O . THR B 1 34 ? -28.317 -33.982 -12.696 1.00 25.62 117 THR B O 1
ATOM 906 N N . ALA B 1 35 ? -30.246 -34.362 -13.800 1.00 26.11 118 ALA B N 1
ATOM 907 C CA . ALA B 1 35 ? -29.710 -33.834 -15.050 1.00 23.61 118 ALA B CA 1
ATOM 908 C C . ALA B 1 35 ? -29.172 -32.420 -14.857 1.00 26.54 118 ALA B C 1
ATOM 909 O O . ALA B 1 35 ? -28.086 -32.083 -15.349 1.00 26.15 118 ALA B O 1
ATOM 911 N N . GLU B 1 36 ? -29.903 -31.587 -14.105 1.00 25.63 119 GLU B N 1
ATOM 912 C CA . GLU B 1 36 ? -29.442 -30.219 -13.854 1.00 29.66 119 GLU B CA 1
ATOM 913 C C . GLU B 1 36 ? -28.076 -30.221 -13.184 1.00 28.28 119 GLU B C 1
ATOM 914 O O . GLU B 1 36 ? -27.166 -29.496 -13.597 1.00 29.08 119 GLU B O 1
ATOM 920 N N . GLU B 1 37 ? -27.916 -31.044 -12.147 1.00 24.78 120 GLU B N 1
ATOM 921 C CA . GLU B 1 37 ? -26.644 -31.127 -11.434 1.00 25.75 120 GLU B CA 1
ATOM 922 C C . GLU B 1 37 ? -25.520 -31.629 -12.330 1.00 28.75 120 GLU B C 1
ATOM 923 O O . GLU B 1 37 ? -24.392 -31.119 -12.283 1.00 27.77 120 GLU B O 1
ATOM 929 N N . LEU B 1 38 ? -25.794 -32.652 -13.133 1.00 23.94 121 LEU B N 1
ATOM 930 C CA . LEU B 1 38 ? -24.740 -33.184 -13.984 1.00 25.71 121 LEU B CA 1
ATOM 931 C C . LEU B 1 38 ? -24.366 -32.184 -15.071 1.00 23.93 121 LEU B C 1
ATOM 932 O O . LEU B 1 38 ? -23.182 -31.972 -15.354 1.00 26.37 121 LEU B O 1
ATOM 937 N N . ALA B 1 39 ? -25.362 -31.558 -15.685 1.00 26.08 122 ALA B N 1
ATOM 938 C CA . ALA B 1 39 ? -25.082 -30.584 -16.739 1.00 26.62 122 ALA B CA 1
ATOM 939 C C . ALA B 1 39 ? -24.280 -29.393 -16.211 1.00 26.06 122 ALA B C 1
ATOM 940 O O . ALA B 1 39 ? -23.421 -28.842 -16.915 1.00 23.68 122 ALA B O 1
ATOM 942 N N . ALA B 1 40 ? -24.550 -28.968 -14.975 1.00 26.97 123 ALA B N 1
ATOM 943 C CA . ALA B 1 40 ? -23.772 -27.874 -14.397 1.00 26.94 123 ALA B CA 1
ATOM 944 C C . ALA B 1 40 ? -22.321 -28.280 -14.216 1.00 25.90 123 ALA B C 1
ATOM 945 O O . ALA B 1 40 ? -21.400 -27.513 -14.515 1.00 23.65 123 ALA B O 1
ATOM 947 N N . PHE B 1 41 ? -22.104 -29.488 -13.703 1.00 25.17 124 PHE B N 1
ATOM 948 C CA . PHE B 1 41 ? -20.757 -30.013 -13.545 1.00 25.36 124 PHE B CA 1
ATOM 949 C C . PHE B 1 41 ? -20.031 -30.059 -14.885 1.00 26.09 124 PHE B C 1
ATOM 950 O O . PHE B 1 41 ? -18.896 -29.579 -15.014 1.00 26.19 124 PHE B O 1
ATOM 958 N N . ILE B 1 42 ? -20.683 -30.635 -15.895 1.00 22.47 125 ILE B N 1
ATOM 959 C CA . ILE B 1 42 ? -20.068 -30.797 -17.214 1.00 23.90 125 ILE B CA 1
ATOM 960 C C . ILE B 1 42 ? -19.660 -29.442 -17.789 1.00 26.80 125 ILE B C 1
ATOM 961 O O . ILE B 1 42 ? -18.534 -29.265 -18.275 1.00 28.26 125 ILE B O 1
ATOM 966 N N . ALA B 1 43 ? -20.575 -28.473 -17.751 1.00 27.10 126 ALA B N 1
ATOM 967 C CA . ALA B 1 43 ? -20.312 -27.176 -18.375 1.00 24.86 126 ALA B CA 1
ATOM 968 C C . ALA B 1 43 ? -19.149 -26.474 -17.702 1.00 28.84 126 ALA B C 1
ATOM 969 O O . ALA B 1 43 ? -18.330 -25.831 -18.372 1.00 27.61 126 ALA B O 1
ATOM 971 N N . TYR B 1 44 ? -19.060 -26.592 -16.372 1.00 24.62 127 TYR B N 1
ATOM 972 C CA . TYR B 1 44 ? -17.939 -26.008 -15.651 1.00 25.81 127 TYR B CA 1
ATOM 973 C C . TYR B 1 44 ? -16.632 -26.674 -16.046 1.00 27.90 127 TYR B C 1
ATOM 974 O O . TYR B 1 44 ? -15.650 -25.999 -16.367 1.00 29.16 127 TYR B O 1
ATOM 983 N N . TRP B 1 45 ? -16.596 -28.012 -16.026 1.00 24.89 128 TRP B N 1
ATOM 984 C CA . TRP B 1 45 ? -15.336 -28.693 -16.259 1.00 25.49 128 TRP B CA 1
ATOM 985 C C . TRP B 1 45 ? -14.925 -28.666 -17.730 1.00 25.70 128 TRP B C 1
ATOM 986 O O . TRP B 1 45 ? -13.739 -28.834 -18.030 1.00 29.57 128 TRP B O 1
ATOM 997 N N . GLN B 1 46 ? -15.864 -28.437 -18.649 1.00 26.43 129 GLN B N 1
ATOM 998 C CA . GLN B 1 46 ? -15.473 -28.172 -20.033 1.00 29.24 129 GLN B CA 1
ATOM 999 C C . GLN B 1 46 ? -14.636 -26.904 -20.119 1.00 30.48 129 GLN B C 1
ATOM 1000 O O . GLN B 1 46 ? -13.682 -26.815 -20.907 1.00 32.82 129 GLN B O 1
ATOM 1006 N N . ALA B 1 47 ? -15.020 -25.895 -19.344 1.00 28.19 130 ALA B N 1
ATOM 1007 C CA . ALA B 1 47 ? -14.294 -24.631 -19.308 1.00 31.99 130 ALA B CA 1
ATOM 1008 C C . ALA B 1 47 ? -12.915 -24.808 -18.696 1.00 34.94 130 ALA B C 1
ATOM 1009 O O . ALA B 1 47 ? -11.937 -24.221 -19.175 1.00 33.30 130 ALA B O 1
ATOM 1011 N N . GLU B 1 48 ? -12.825 -25.615 -17.632 1.00 34.39 131 GLU B N 1
ATOM 1012 C CA . GLU B 1 48 ? -11.538 -25.899 -17.009 1.00 37.70 131 GLU B CA 1
ATOM 1013 C C . GLU B 1 48 ? -10.587 -26.557 -17.992 1.00 36.38 131 GLU B C 1
ATOM 1014 O O . GLU B 1 48 ? -9.381 -26.287 -17.974 1.00 41.13 131 GLU B O 1
ATOM 1020 N N . GLY B 1 49 ? -11.108 -27.430 -18.851 1.00 35.36 132 GLY B N 1
ATOM 1021 C CA . GLY B 1 49 ? -10.292 -28.061 -19.866 1.00 37.65 132 GLY B CA 1
ATOM 1022 C C . GLY B 1 49 ? -9.374 -29.148 -19.366 1.00 33.57 132 GLY B C 1
ATOM 1023 O O . GLY B 1 49 ? -8.573 -29.665 -20.145 1.00 36.32 132 GLY B O 1
ATOM 1024 N N . LYS B 1 50 ? -9.454 -29.501 -18.086 1.00 36.62 133 LYS B N 1
AT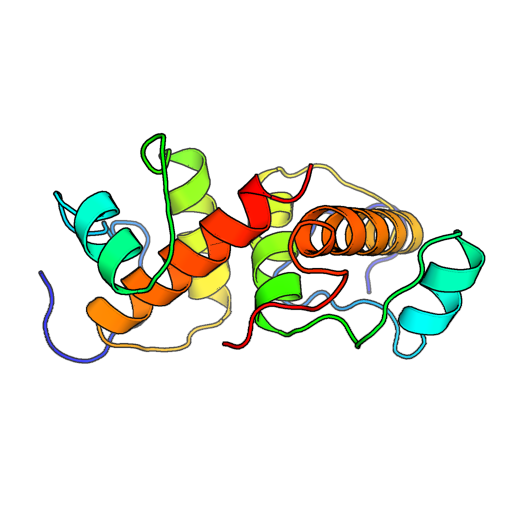OM 1025 C CA . LYS B 1 50 ? -8.601 -30.535 -17.530 1.00 33.89 133 LYS B CA 1
ATOM 1026 C C . LYS B 1 50 ? -9.049 -31.890 -18.045 1.00 35.66 133 LYS B C 1
ATOM 1027 O O . LYS B 1 50 ? -10.190 -32.068 -18.480 1.00 36.71 133 LYS B O 1
ATOM 1033 N N . VAL B 1 51 ? -8.132 -32.853 -18.014 1.00 35.34 134 VAL B N 1
ATOM 1034 C CA . VAL B 1 51 ? -8.429 -34.207 -18.458 1.00 36.24 134 VAL B CA 1
ATOM 1035 C C . VAL B 1 51 ? -8.215 -35.148 -17.279 1.00 37.85 134 VAL B C 1
ATOM 1036 O O . VAL B 1 51 ? -7.285 -34.967 -16.485 1.00 37.96 134 VAL B O 1
ATOM 1040 N N . PHE B 1 52 ? -9.111 -36.117 -17.138 1.00 35.46 135 PHE B N 1
ATOM 1041 C CA . PHE B 1 52 ? -8.995 -37.130 -16.096 1.00 37.89 135 PHE B CA 1
ATOM 1042 C C . PHE B 1 52 ? -9.490 -38.446 -16.662 1.00 41.18 135 PHE B C 1
ATOM 1043 O O . PHE B 1 52 ? -10.090 -38.493 -17.742 1.00 36.85 135 PHE B O 1
ATOM 1051 N N . HIS B 1 53 ? -9.226 -39.524 -15.922 1.00 39.49 136 HIS B N 1
ATOM 1052 C CA . HIS B 1 53 ? -9.889 -40.790 -16.185 1.00 40.45 136 HIS B CA 1
ATOM 1053 C C . HIS B 1 53 ? -11.338 -40.720 -15.712 1.00 37.84 136 HIS B C 1
ATOM 1054 O O . HIS B 1 53 ? -11.693 -39.949 -14.811 1.00 39.48 136 HIS B O 1
ATOM 1061 N N . HIS B 1 54 ? -12.171 -41.563 -16.320 1.00 33.27 137 HIS B N 1
ATOM 1062 C CA . HIS B 1 54 ? -13.586 -41.626 -15.960 1.00 37.94 137 HIS B CA 1
ATOM 1063 C C . HIS B 1 54 ? -13.798 -41.741 -14.452 1.00 36.03 137 HIS B C 1
ATOM 1064 O O . HIS B 1 54 ? -14.716 -41.123 -13.900 1.00 33.20 137 HIS B O 1
ATOM 1071 N N . ILE B 1 55 ? -12.979 -42.548 -13.767 1.00 37.89 138 ILE B N 1
ATOM 1072 C CA . ILE B 1 55 ? -13.189 -42.732 -12.330 1.00 37.04 138 ILE B CA 1
ATOM 1073 C C . ILE B 1 55 ? -12.882 -41.447 -11.576 1.00 37.63 138 ILE B C 1
ATOM 1074 O O . ILE B 1 55 ? -13.569 -41.101 -10.604 1.00 37.44 138 ILE B O 1
ATOM 1079 N N . GLN B 1 56 ? -11.857 -40.713 -12.011 1.00 35.09 139 GLN B N 1
ATOM 1080 C CA . GLN B 1 56 ? -11.533 -39.458 -11.352 1.00 36.57 139 GLN B CA 1
ATOM 1081 C C . GLN B 1 56 ? -12.607 -38.413 -11.623 1.00 35.47 139 GLN B C 1
ATOM 1082 O O . GLN B 1 56 ? -12.943 -37.626 -10.733 1.00 34.22 139 GLN B O 1
ATOM 1088 N N . TRP B 1 57 ? -13.170 -38.394 -12.841 1.00 36.25 140 TRP B N 1
ATOM 1089 C CA . TRP B 1 57 ? -14.296 -37.501 -13.110 1.00 32.83 140 TRP B CA 1
ATOM 1090 C C . TRP B 1 57 ? -15.481 -37.817 -12.211 1.00 30.93 140 TRP B C 1
ATOM 1091 O O . TRP B 1 57 ? -16.128 -36.907 -11.681 1.00 30.44 140 TRP B O 1
ATOM 1102 N N . GLN B 1 58 ? -15.790 -39.103 -12.038 1.00 31.25 141 GLN B N 1
ATOM 1103 C CA . GLN B 1 58 ? -16.914 -39.475 -11.188 1.00 31.21 141 GLN B CA 1
ATOM 1104 C C . GLN B 1 58 ? -16.672 -39.061 -9.743 1.00 28.56 141 GLN B C 1
ATOM 1105 O O . GLN B 1 58 ? -17.604 -38.649 -9.045 1.00 31.44 141 GLN B O 1
ATOM 1111 N N . GLN B 1 59 ? -15.425 -39.168 -9.274 1.00 28.26 142 GLN B N 1
ATOM 1112 C CA . GLN B 1 59 ? -15.102 -38.720 -7.923 1.00 33.70 142 GLN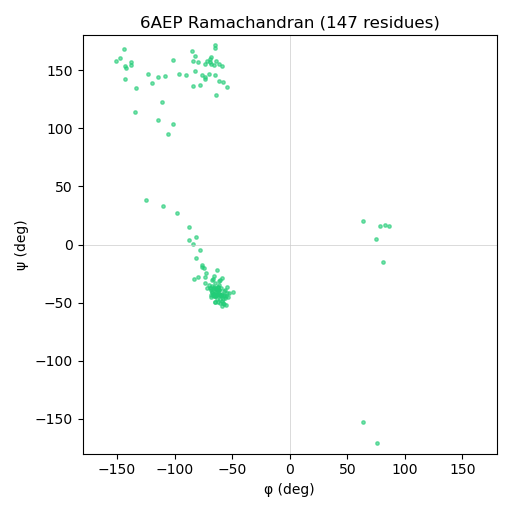 B CA 1
ATOM 1113 C C . GLN B 1 59 ? -15.301 -37.220 -7.784 1.00 32.62 142 GLN B C 1
ATOM 1114 O O . GLN B 1 59 ? -15.841 -36.746 -6.781 1.00 30.02 142 GLN B O 1
ATOM 1120 N N . LYS B 1 60 ? -14.865 -36.447 -8.780 1.00 32.69 143 LYS B N 1
ATOM 1121 C CA . LYS B 1 60 ? -15.064 -35.005 -8.690 1.00 31.32 143 LYS B CA 1
ATOM 1122 C C . LYS B 1 60 ? -16.542 -34.661 -8.689 1.00 29.32 143 LYS B C 1
ATOM 1123 O O . LYS B 1 60 ? -16.972 -33.761 -7.958 1.00 30.15 143 LYS B O 1
ATOM 1129 N N . LEU B 1 61 ? -17.332 -35.361 -9.507 1.00 27.92 144 LEU B N 1
ATOM 1130 C CA . LEU B 1 61 ? -18.773 -35.142 -9.518 1.00 27.36 144 LEU B CA 1
ATOM 1131 C C . LEU B 1 61 ? -19.374 -35.442 -8.154 1.00 29.44 144 LEU B C 1
ATOM 1132 O O . LEU B 1 61 ? -20.183 -34.669 -7.625 1.00 28.39 144 LEU B O 1
ATOM 1137 N N . ALA B 1 62 ? -18.992 -36.578 -7.573 1.00 29.35 145 ALA B N 1
ATOM 1138 C CA . ALA B 1 62 ? -19.496 -36.931 -6.248 1.00 25.88 145 ALA B CA 1
ATOM 1139 C C . ALA B 1 62 ? -19.216 -35.824 -5.240 1.00 27.45 145 ALA B C 1
ATOM 1140 O O . ALA B 1 62 ? -20.130 -35.343 -4.561 1.00 30.31 145 ALA B O 1
ATOM 1142 N N . ARG B 1 63 ? -17.959 -35.379 -5.161 1.00 28.63 146 ARG B N 1
ATOM 1143 C CA . ARG B 1 63 ? -17.586 -34.354 -4.194 1.00 30.99 146 ARG B CA 1
ATOM 1144 C C . ARG B 1 63 ? -18.266 -33.025 -4.504 1.00 30.52 146 ARG B C 1
ATOM 1145 O O . ARG B 1 63 ? -18.678 -32.303 -3.590 1.00 33.60 146 ARG B O 1
ATOM 1153 N N . SER B 1 64 ? -18.408 -32.705 -5.790 1.00 30.13 147 SER B N 1
ATOM 1154 C CA . SER B 1 64 ? -19.053 -31.463 -6.199 1.00 32.12 147 SER B CA 1
ATOM 1155 C C . SER B 1 64 ? -20.525 -31.460 -5.803 1.00 29.77 147 SER B C 1
ATOM 1156 O O . SER B 1 64 ? -21.020 -30.506 -5.192 1.00 29.37 147 SER B O 1
ATOM 1159 N N . VAL B 1 65 ? -21.245 -32.535 -6.139 1.00 29.54 148 VAL B N 1
ATOM 1160 C CA . VAL B 1 65 ? -22.651 -32.621 -5.760 1.00 30.79 148 VAL B CA 1
ATOM 1161 C C . VAL B 1 65 ? -22.797 -32.677 -4.239 1.00 30.87 148 VAL B C 1
ATOM 1162 O O . VAL B 1 65 ? -23.752 -32.128 -3.673 1.00 32.34 148 VAL B O 1
ATOM 1166 N N . GLN B 1 66 ? -21.840 -33.291 -3.552 1.00 29.32 149 GLN B N 1
ATOM 1167 C CA . GLN B 1 66 ? -21.906 -33.312 -2.093 1.00 34.14 149 GLN B CA 1
ATOM 1168 C C . GLN B 1 66 ? -21.813 -31.902 -1.530 1.00 34.87 149 GLN B C 1
ATOM 1169 O O . GLN B 1 66 ? -22.574 -31.529 -0.625 1.00 33.75 149 GLN B O 1
ATOM 1175 N N . ILE B 1 67 ? -20.899 -31.094 -2.070 1.00 32.08 150 ILE B N 1
ATOM 1176 C CA . ILE B 1 67 ? -20.731 -29.743 -1.554 1.00 33.43 150 ILE B CA 1
ATOM 1177 C C . ILE B 1 67 ? -21.953 -28.910 -1.885 1.00 35.87 150 ILE B C 1
ATOM 1178 O O . ILE B 1 67 ? -22.512 -28.228 -1.017 1.00 35.67 150 ILE B O 1
ATOM 1183 N N . SER B 1 68 ? -22.430 -29.009 -3.127 1.00 32.73 151 SER B N 1
ATOM 1184 C CA . SER B 1 68 ? -23.539 -28.175 -3.568 1.00 35.72 151 SER B CA 1
ATOM 1185 C C . SER B 1 68 ? -24.815 -28.510 -2.814 1.00 36.01 151 SER B C 1
ATOM 1186 O O . SER B 1 68 ? -25.605 -27.617 -2.491 1.00 38.97 151 SER B O 1
ATOM 1189 N N . ARG B 1 69 ? -25.028 -29.790 -2.509 1.00 35.18 152 ARG B N 1
ATOM 1190 C CA . ARG B 1 69 ? -26.209 -30.153 -1.738 1.00 36.63 152 ARG B CA 1
ATOM 1191 C C . ARG B 1 69 ? -26.082 -29.755 -0.275 1.00 37.80 152 ARG B C 1
ATOM 1192 O O . ARG B 1 69 ? -27.086 -29.420 0.358 1.00 43.99 152 ARG B O 1
ATOM 1200 N N . SER B 1 70 ? -24.874 -29.785 0.282 1.00 37.77 153 SER B N 1
ATOM 1201 C CA . SER B 1 70 ? -24.720 -29.401 1.680 1.00 40.40 153 SER B CA 1
ATOM 1202 C C . SER B 1 70 ? -24.790 -27.897 1.876 1.00 41.76 153 SER B C 1
ATOM 1203 O O . SER B 1 70 ? -24.993 -27.442 3.006 1.00 39.19 153 SER B O 1
ATOM 1206 N N . SER B 1 71 ? -24.622 -27.120 0.812 1.00 38.64 154 SER B N 1
ATOM 1207 C CA . SER B 1 71 ? -24.866 -25.689 0.862 1.00 46.33 154 SER B CA 1
ATOM 1208 C C . SER B 1 71 ? -26.271 -25.415 0.352 1.00 54.95 154 SER B C 1
ATOM 1209 O O . SER B 1 71 ? -26.774 -26.119 -0.530 1.00 55.73 154 SER B O 1
ATOM 1212 N N . ASN B 1 72 ? -26.900 -24.386 0.914 1.00 57.55 155 ASN B N 1
ATOM 1213 C CA . ASN B 1 72 ? -28.185 -23.898 0.418 1.00 60.84 155 ASN B CA 1
ATOM 1214 C C . ASN B 1 72 ? -29.231 -25.003 0.310 1.00 61.38 155 ASN B C 1
ATOM 1215 O O . ASN B 1 72 ? -29.477 -25.521 -0.779 1.00 66.07 155 ASN B O 1
#

Nearest PDB structures (foldseek):
  6aep-assembly1_B  TM=1.014E+00  e=9.920E-15  Salmonella enterica subsp. enterica serovar Typhimurium str. LT2
  6aeq-assembly1_A  TM=1.006E+00  e=3.591E-13  Salmonella enterica subsp. enterica serovar Typhimurium str. LT2
  6aeq-assembly1_B  TM=9.790E-01  e=2.480E-12  Salmonella enterica subsp. enterica serovar Typhimurium str. LT2
  4ou6-assembly1_A  TM=9.817E-01  e=2.107E-11  Escherichia coli K-12
  4ou7-assembly1_D  TM=9.872E-01  e=2.976E-11  Escherichia coli K-12

Radius of gyration: 15.61 Å; Cα contacts (8 Å, |Δi|>4): 181; chains: 2; bounding box: 23×43×36 Å

Secondary structure (DSSP, 8-state):
--SSSEE--TT----TTHHHHHHHTT---SSPPPHHHHHHHHHHHHHH--EE-HHHHHHHHHHHHHHHHGGGTT-PPP-/---SEEE--TT----TTHHHHHHHTT---SSPPPHHHHHHHHHHHHHH--EEEHHHHHHHHHHHHHHHHH--

CATH classification: 1.10.8.1180

InterPro domains:
  IPR020917 Primosomal protein 1 [MF_01061] (3-179)
  IPR020917 Primosomal protein 1 [NF002770] (1-179)
  IPR040480 DnaT, DNA-binding domain [PF17948] (89-156)

Sequence (151 aa):
IPCGKFAMYPAWQPDADFQRQAALWGVALREPVTAEELAAFIAYWQAEGKVFHHIQWQQKLARSVQISRSSNGGMPQRDIPCGKFAMYPAWQPDADFQRQAALWGVALREPVTAEELAAFIAYWQAEGKVFHHIQWQQKLARSVQISRSSN

Organism: Salmonella typhimurium (strain LT2 / SGSC1412 / ATCC 700720) (NCBI:txid99287)